Protein AF-A0AB72U8A2-F1 (afdb_monomer)

Solvent-accessible surface area (backbone atoms only — not comparable to full-atom values): 6562 Å² total; per-residue (Å²): 130,92,84,80,93,79,87,70,54,73,70,55,46,54,50,45,50,51,39,33,75,70,63,77,26,97,40,62,73,54,49,52,51,50,53,51,50,54,51,53,50,51,53,52,52,53,51,52,52,50,52,51,51,49,52,53,48,54,50,52,50,52,29,56,75,72,61,69,70,78,95,72,54,73,71,57,46,53,62,68,70,46,76,81,78,79,81,74,79,76,79,77,80,88,80,86,86,85,80,86,81,136

Nearest PDB structures (foldseek):
  5zkt-assembly1_A  TM=6.545E-01  e=5.698E+00  Oryza sativa Japonica Group
  7vp2-assembly1_B  TM=6.441E-01  e=5.309E+00  Arabidopsis thaliana

Structure (mmCIF, N/CA/C/O backbone):
data_AF-A0AB72U8A2-F1
#
_entry.id   AF-A0AB72U8A2-F1
#
loop_
_atom_site.group_PDB
_atom_site.id
_atom_site.type_symbol
_atom_site.label_atom_id
_atom_site.label_alt_id
_atom_site.label_comp_id
_atom_site.label_asym_id
_atom_site.label_entity_id
_atom_site.label_seq_id
_atom_site.pdbx_PDB_ins_code
_atom_site.Cartn_x
_atom_site.Cartn_y
_atom_site.Cartn_z
_atom_site.occupancy
_atom_site.B_iso_or_equiv
_atom_site.auth_seq_id
_atom_site.auth_comp_id
_atom_site.auth_asym_id
_atom_site.auth_atom_id
_atom_site.pdbx_PDB_model_num
ATOM 1 N N . MET A 1 1 ? 2.868 6.955 24.307 1.00 73.94 1 MET A N 1
ATOM 2 C CA . MET A 1 1 ? 2.662 7.111 22.848 1.00 73.94 1 MET A CA 1
ATOM 3 C C . MET A 1 1 ? 1.630 8.200 22.609 1.00 73.94 1 MET A C 1
ATOM 5 O O . MET A 1 1 ? 0.722 8.291 23.428 1.00 73.94 1 MET A O 1
ATOM 9 N N . PRO A 1 2 ? 1.758 9.017 21.549 1.00 89.12 2 PRO A N 1
ATOM 10 C CA . PRO A 1 2 ? 0.732 9.994 21.194 1.00 89.12 2 PRO A CA 1
ATOM 11 C C . PRO A 1 2 ? -0.587 9.291 20.856 1.00 89.12 2 PRO A C 1
ATOM 13 O O . PRO A 1 2 ? -0.583 8.201 20.280 1.00 89.12 2 PRO A O 1
ATOM 16 N N . THR A 1 3 ? -1.706 9.914 21.217 1.00 90.62 3 THR A N 1
ATOM 17 C CA . THR A 1 3 ? -3.056 9.418 20.934 1.00 90.62 3 THR A CA 1
ATOM 18 C C . THR A 1 3 ? -3.743 10.302 19.896 1.00 90.62 3 THR A C 1
ATOM 20 O O . THR A 1 3 ? -3.507 11.509 19.806 1.00 90.62 3 THR A O 1
ATOM 23 N N . ARG A 1 4 ? -4.576 9.677 19.066 1.00 89.25 4 ARG A N 1
ATOM 24 C CA . ARG A 1 4 ? -5.426 10.319 18.060 1.00 89.25 4 ARG A CA 1
ATOM 25 C C . ARG A 1 4 ? -6.797 9.660 18.157 1.00 89.25 4 ARG A C 1
ATOM 27 O O . ARG A 1 4 ? -6.864 8.433 18.184 1.00 89.25 4 ARG A O 1
ATOM 34 N N . ASN A 1 5 ? -7.854 10.462 18.204 1.00 92.12 5 ASN A N 1
ATOM 35 C CA . ASN A 1 5 ? -9.222 9.956 18.139 1.00 92.12 5 ASN A CA 1
ATOM 36 C C . ASN A 1 5 ? -9.612 9.806 16.669 1.00 92.12 5 ASN A C 1
ATOM 38 O O . ASN A 1 5 ? -9.361 10.710 15.871 1.00 92.12 5 ASN A O 1
ATOM 42 N N . VAL A 1 6 ? -10.202 8.668 16.325 1.00 91.00 6 VAL A N 1
ATOM 43 C CA . VAL A 1 6 ? -10.689 8.359 14.980 1.00 91.00 6 VAL A CA 1
ATOM 44 C C . VAL A 1 6 ? -12.085 7.772 15.102 1.00 91.00 6 VAL A C 1
ATOM 46 O O . VAL A 1 6 ? -12.351 7.017 16.035 1.00 91.00 6 VAL A O 1
ATOM 49 N N . ASN A 1 7 ? -12.959 8.123 14.166 1.00 95.88 7 ASN A N 1
ATOM 50 C CA . ASN A 1 7 ? -14.281 7.522 14.069 1.00 95.88 7 ASN A CA 1
ATOM 51 C C . ASN A 1 7 ? -14.200 6.401 13.037 1.00 95.88 7 ASN A C 1
ATOM 53 O O . ASN A 1 7 ? -13.760 6.639 11.911 1.00 95.88 7 ASN A O 1
ATOM 57 N N . LEU A 1 8 ? -14.590 5.198 13.443 1.00 96.25 8 LEU A N 1
ATOM 58 C CA . LEU A 1 8 ? -14.690 4.051 12.553 1.00 96.25 8 LEU A CA 1
ATOM 59 C C . LEU A 1 8 ? -16.096 3.989 11.959 1.00 96.25 8 LEU A C 1
ATOM 61 O O . LEU A 1 8 ? -17.058 4.443 12.579 1.00 96.25 8 LEU A O 1
ATOM 65 N N . THR A 1 9 ? -16.206 3.431 10.757 1.00 98.12 9 THR A N 1
ATOM 66 C CA . THR A 1 9 ? -17.504 2.970 10.254 1.00 98.12 9 THR A CA 1
ATOM 67 C C . THR A 1 9 ? -17.933 1.711 11.008 1.00 98.12 9 THR A C 1
ATOM 69 O O . THR A 1 9 ? -17.085 1.006 11.560 1.00 98.12 9 THR A O 1
ATOM 72 N N . ASP A 1 10 ? -19.225 1.385 10.975 1.00 98.38 10 ASP A N 1
ATOM 73 C CA . ASP A 1 10 ? -19.764 0.191 11.642 1.00 98.38 10 ASP A CA 1
ATOM 74 C C . ASP A 1 10 ? -19.023 -1.092 11.215 1.00 98.38 10 ASP A C 1
ATOM 76 O O . ASP A 1 10 ? -18.620 -1.898 12.052 1.00 98.38 10 ASP A O 1
ATOM 80 N N . ASP A 1 11 ? -18.736 -1.240 9.917 1.00 98.38 11 ASP A N 1
ATOM 81 C CA . ASP A 1 11 ? -17.990 -2.389 9.384 1.00 98.38 11 ASP A CA 1
ATOM 82 C C . ASP A 1 11 ? -16.542 -2.462 9.899 1.00 98.38 11 ASP A C 1
ATOM 84 O O . ASP A 1 11 ? -16.007 -3.548 10.145 1.00 98.38 11 ASP A O 1
ATOM 88 N N . GLN A 1 12 ? -15.882 -1.310 10.055 1.00 97.94 12 GLN A N 1
ATOM 89 C CA . GLN A 1 12 ? -14.509 -1.239 10.557 1.00 97.94 12 GLN A CA 1
ATOM 90 C C . GLN A 1 12 ? -14.450 -1.587 12.044 1.00 97.94 12 GLN A C 1
ATOM 92 O O . GLN A 1 12 ? -13.558 -2.331 12.456 1.00 97.94 12 GLN A O 1
ATOM 97 N N . ASP A 1 13 ? -15.398 -1.080 12.833 1.00 97.94 13 ASP A N 1
ATOM 98 C CA . ASP A 1 13 ? -15.503 -1.396 14.256 1.00 97.94 13 ASP A CA 1
ATOM 99 C C . ASP A 1 13 ? -15.780 -2.890 14.465 1.00 97.94 13 ASP A C 1
ATOM 101 O O . ASP A 1 13 ? -15.024 -3.564 15.167 1.00 97.94 13 ASP A O 1
ATOM 105 N N . ALA A 1 14 ? -16.753 -3.449 13.736 1.00 98.19 14 ALA A N 1
ATOM 106 C CA . ALA A 1 14 ? -17.069 -4.876 13.780 1.00 98.19 14 ALA A CA 1
ATOM 107 C C . ALA A 1 14 ? -15.863 -5.756 13.402 1.00 98.19 14 ALA A C 1
ATOM 109 O O . ALA A 1 14 ? -15.622 -6.807 14.010 1.00 98.19 14 ALA A O 1
ATOM 110 N N . PHE A 1 15 ? -15.066 -5.335 12.413 1.00 98.00 15 PHE A N 1
ATOM 111 C CA . PHE A 1 15 ? -13.830 -6.027 12.057 1.00 98.00 15 PHE A CA 1
ATOM 112 C C . PHE A 1 15 ? -12.797 -5.981 13.191 1.00 98.00 15 PHE A C 1
ATOM 114 O O . PHE A 1 15 ? -12.244 -7.024 13.556 1.00 98.00 15 PHE A O 1
ATOM 121 N N . VAL A 1 16 ? -12.538 -4.804 13.767 1.00 97.56 16 VAL A N 1
ATOM 122 C CA . VAL A 1 16 ? -11.584 -4.648 14.876 1.00 97.56 16 VAL A CA 1
ATOM 123 C C . VAL A 1 16 ? -12.033 -5.465 16.086 1.00 97.56 16 VAL A C 1
ATOM 125 O O . VAL A 1 16 ? -11.229 -6.211 16.654 1.00 97.56 16 VAL A O 1
ATOM 128 N N . GLU A 1 17 ? -13.316 -5.402 16.436 1.00 97.81 17 GLU A N 1
ATOM 129 C CA . GLU A 1 17 ? -13.897 -6.172 17.530 1.00 97.81 17 GLU A CA 1
ATOM 130 C C . GLU A 1 17 ? -13.713 -7.677 17.311 1.00 97.81 17 GLU A C 1
ATOM 132 O O . GLU A 1 17 ? -13.238 -8.382 18.207 1.00 97.81 17 GLU A O 1
ATOM 137 N N . LYS A 1 18 ? -14.013 -8.180 16.107 1.00 98.31 18 LYS A N 1
ATOM 138 C CA . LYS A 1 18 ? -13.813 -9.592 15.752 1.00 98.31 18 LYS A CA 1
ATOM 139 C C . LYS A 1 18 ? -12.364 -10.030 15.968 1.00 98.31 18 LYS A C 1
ATOM 141 O O . LYS A 1 18 ? -12.126 -11.120 16.487 1.00 98.31 18 LYS A O 1
ATOM 146 N N . MET A 1 19 ? -11.398 -9.202 15.577 1.00 98.25 19 MET A N 1
ATOM 147 C CA . MET A 1 19 ? -9.975 -9.531 15.691 1.00 98.25 19 MET A CA 1
ATOM 148 C C . MET A 1 19 ? -9.494 -9.537 17.146 1.00 98.25 19 MET A C 1
ATOM 150 O O . MET A 1 19 ? -8.699 -10.403 17.518 1.00 98.25 19 MET A O 1
ATOM 154 N N . VAL A 1 20 ? -10.014 -8.631 17.979 1.00 98.12 20 VAL A N 1
ATOM 155 C CA . VAL A 1 20 ? -9.735 -8.608 19.422 1.00 98.12 20 VAL A CA 1
ATOM 156 C C . VAL A 1 20 ? -10.386 -9.800 20.126 1.00 98.12 20 VAL A C 1
ATOM 158 O O . VAL A 1 20 ? -9.712 -10.513 20.866 1.00 98.12 20 VAL A O 1
ATOM 161 N N . ARG A 1 21 ? -11.663 -10.096 19.845 1.00 98.12 21 ARG A N 1
ATOM 162 C CA . ARG A 1 21 ? -12.372 -11.267 20.400 1.00 98.12 21 ARG A CA 1
ATOM 163 C C . ARG A 1 21 ? -11.706 -12.590 20.019 1.00 98.12 21 ARG A C 1
ATOM 165 O O . ARG A 1 21 ? -11.690 -13.518 20.819 1.00 98.12 21 ARG A O 1
ATOM 172 N N . ALA A 1 22 ? -11.136 -12.672 18.817 1.00 98.12 22 ALA A N 1
ATOM 173 C CA . ALA A 1 22 ? -10.358 -13.824 18.366 1.00 98.12 22 ALA A CA 1
ATOM 174 C C . ALA A 1 22 ? -8.953 -13.911 19.000 1.00 98.12 22 ALA A 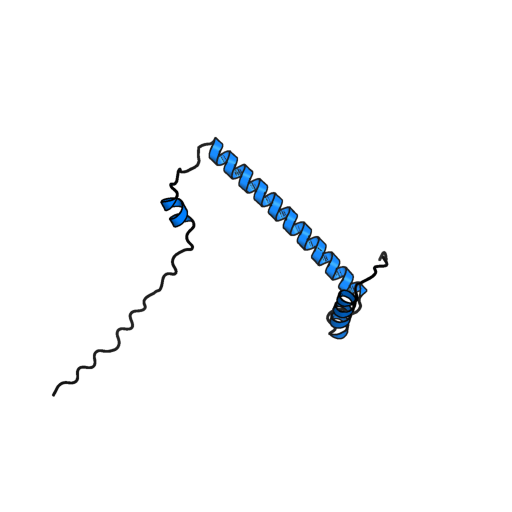C 1
ATOM 176 O O . ALA A 1 22 ? -8.209 -14.840 18.693 1.00 98.12 22 ALA A O 1
ATOM 177 N N . GLY A 1 23 ? -8.560 -12.942 19.834 1.00 97.94 23 GLY A N 1
ATOM 178 C CA . GLY A 1 23 ? -7.253 -12.892 20.488 1.00 97.94 23 GLY A CA 1
ATOM 179 C C . GLY A 1 23 ? -6.093 -12.517 19.565 1.00 97.94 23 GLY A C 1
ATOM 180 O O . GLY A 1 23 ? -4.943 -12.605 19.986 1.00 97.94 23 GLY A O 1
ATOM 181 N N . LYS A 1 24 ? -6.360 -12.089 18.319 1.00 98.06 24 LYS A N 1
ATOM 182 C CA . LYS A 1 24 ? -5.298 -11.665 17.388 1.00 98.06 24 LYS A CA 1
ATOM 183 C C . LYS A 1 24 ? -4.631 -10.363 17.823 1.00 98.06 24 LYS A C 1
ATOM 185 O O . LYS A 1 24 ? -3.458 -10.164 17.536 1.00 98.06 24 LYS A O 1
ATOM 190 N N . TYR A 1 25 ? -5.378 -9.505 18.514 1.00 98.31 25 TYR A N 1
ATOM 191 C CA . TYR A 1 25 ? -4.876 -8.283 19.134 1.00 98.31 25 TYR A CA 1
ATOM 192 C C . TYR A 1 25 ? -5.431 -8.171 20.551 1.00 98.31 25 TYR A C 1
ATOM 194 O O . TYR A 1 25 ? -6.566 -8.571 20.809 1.00 98.31 25 TYR A O 1
ATOM 202 N N . GLN A 1 26 ? -4.657 -7.590 21.465 1.00 97.75 26 GLN A N 1
ATOM 203 C CA . GLN A 1 26 ? -5.082 -7.387 22.853 1.00 97.75 26 GLN A CA 1
ATOM 204 C C . GLN A 1 26 ? -6.122 -6.268 22.984 1.00 97.75 26 GLN A C 1
ATOM 206 O O . GLN A 1 26 ? -6.926 -6.261 23.911 1.00 97.75 26 GLN A O 1
ATOM 211 N N . ASN A 1 27 ? -6.083 -5.280 22.086 1.00 96.62 27 ASN A N 1
ATOM 212 C CA . ASN A 1 27 ? -7.009 -4.151 22.067 1.00 96.62 27 ASN A CA 1
ATOM 213 C C . ASN A 1 27 ? -7.080 -3.498 20.681 1.00 96.62 27 ASN A C 1
ATOM 215 O O . ASN A 1 27 ? -6.212 -3.693 19.829 1.00 96.62 27 ASN A O 1
ATOM 219 N N . ALA A 1 28 ? -8.094 -2.650 20.491 1.00 95.25 28 ALA A N 1
ATOM 220 C CA . ALA A 1 28 ? -8.303 -1.908 19.251 1.00 95.25 28 ALA A CA 1
ATOM 221 C C . ALA A 1 28 ? -7.101 -1.029 18.876 1.00 95.25 28 ALA A C 1
ATOM 223 O O . ALA A 1 28 ? -6.722 -0.960 17.711 1.00 95.25 28 ALA A O 1
ATOM 224 N N . SER A 1 29 ? -6.442 -0.385 19.847 1.00 95.19 29 SER A N 1
ATOM 225 C CA . SER A 1 29 ? -5.294 0.478 19.550 1.00 95.19 29 SER A CA 1
ATOM 226 C C . SER A 1 29 ? -4.110 -0.293 18.960 1.00 95.19 29 SER A C 1
ATOM 228 O O . SER A 1 29 ? -3.335 0.274 18.193 1.00 95.19 29 SER A O 1
ATOM 230 N N . GLU A 1 30 ? -3.939 -1.564 19.316 1.00 95.94 30 GLU A N 1
ATOM 231 C CA . GLU A 1 30 ? -2.940 -2.439 18.708 1.00 95.94 30 GLU A CA 1
ATOM 232 C C . GLU A 1 30 ? -3.298 -2.783 17.262 1.00 95.94 30 GLU A C 1
ATOM 234 O O . GLU A 1 30 ? -2.466 -2.560 16.381 1.00 95.94 30 GLU A O 1
ATOM 239 N N . ALA A 1 31 ? -4.543 -3.203 17.016 1.00 96.12 31 ALA A N 1
ATOM 240 C CA . ALA A 1 31 ? -5.053 -3.474 15.673 1.00 96.12 31 ALA A CA 1
ATOM 241 C C . ALA A 1 31 ? -4.909 -2.248 14.754 1.00 96.12 31 ALA A C 1
ATOM 243 O O . ALA A 1 31 ? -4.424 -2.357 13.630 1.00 96.12 31 ALA A O 1
ATOM 244 N N . MET A 1 32 ? -5.240 -1.054 15.256 1.00 95.25 32 MET A N 1
ATOM 245 C CA . MET A 1 32 ? -5.113 0.193 14.497 1.00 95.25 32 MET A CA 1
ATOM 246 C C . MET A 1 32 ? -3.657 0.539 14.177 1.00 95.25 32 MET A C 1
ATOM 248 O O . MET A 1 32 ? -3.359 0.984 13.069 1.00 95.25 32 MET A O 1
ATOM 252 N N . ARG A 1 33 ? -2.722 0.323 15.113 1.00 95.50 33 ARG A N 1
ATOM 253 C CA . ARG A 1 33 ? -1.290 0.526 14.830 1.00 95.50 33 ARG A CA 1
ATOM 254 C C . ARG A 1 33 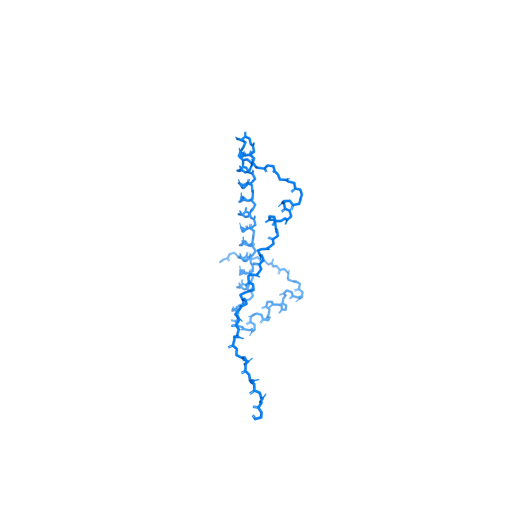? -0.793 -0.437 13.762 1.00 95.50 33 ARG A C 1
ATOM 256 O O . ARG A 1 33 ? -0.020 -0.025 12.904 1.00 95.50 33 ARG A O 1
ATOM 263 N N . ASP A 1 34 ? -1.223 -1.692 13.816 1.00 97.25 34 ASP A N 1
ATOM 264 C CA . ASP A 1 34 ? -0.859 -2.691 12.816 1.00 97.25 34 ASP A CA 1
ATOM 265 C C . ASP A 1 34 ? -1.429 -2.352 11.430 1.00 97.25 34 ASP A C 1
ATOM 267 O O . ASP A 1 34 ? -0.699 -2.350 10.441 1.00 97.25 34 ASP A O 1
ATOM 271 N N . ALA A 1 35 ? -2.688 -1.910 11.369 1.00 96.12 35 ALA A N 1
ATOM 272 C CA . ALA A 1 35 ? -3.308 -1.430 10.137 1.00 96.12 35 ALA A CA 1
ATOM 273 C C . ALA A 1 35 ? -2.539 -0.251 9.510 1.00 96.12 35 ALA A C 1
ATOM 275 O O . ALA A 1 35 ? -2.309 -0.237 8.298 1.00 96.12 35 ALA A O 1
ATOM 276 N N . VAL A 1 36 ? -2.090 0.714 10.325 1.00 96.56 36 VAL A N 1
ATOM 277 C CA . VAL A 1 36 ? -1.270 1.845 9.854 1.00 96.56 36 VAL A CA 1
ATOM 278 C C . VAL A 1 36 ? 0.092 1.373 9.342 1.00 96.56 36 VAL A C 1
ATOM 280 O O . VAL A 1 36 ? 0.527 1.844 8.293 1.00 96.56 36 VAL A O 1
ATOM 283 N N . ARG A 1 37 ? 0.749 0.417 10.014 1.00 97.50 37 ARG A N 1
ATOM 284 C CA . ARG A 1 37 ? 2.004 -0.171 9.509 1.00 97.50 37 ARG A CA 1
ATOM 285 C C . ARG A 1 37 ? 1.797 -0.868 8.169 1.00 97.50 37 ARG A C 1
ATOM 287 O O . ARG A 1 37 ? 2.595 -0.671 7.260 1.00 97.50 37 ARG A O 1
ATOM 294 N N . GLY A 1 38 ? 0.707 -1.620 8.020 1.00 98.12 38 GLY A N 1
ATOM 295 C CA . GLY A 1 38 ? 0.345 -2.248 6.750 1.00 98.12 38 GLY A CA 1
ATOM 296 C C . GLY A 1 38 ? 0.114 -1.227 5.632 1.00 98.12 38 GLY A C 1
ATOM 297 O O . GLY A 1 38 ? 0.550 -1.442 4.504 1.00 98.12 38 GLY A O 1
ATOM 298 N N . LEU A 1 39 ? -0.518 -0.088 5.935 1.00 98.12 39 LEU A N 1
ATOM 299 C CA . LEU A 1 39 ? -0.680 1.009 4.975 1.00 98.12 39 LEU A CA 1
ATOM 300 C C . LEU A 1 39 ? 0.667 1.621 4.567 1.00 98.12 39 LEU A C 1
ATOM 302 O O . LEU A 1 39 ? 0.919 1.783 3.377 1.00 98.12 39 LEU A O 1
ATOM 306 N N . GLN A 1 40 ? 1.534 1.914 5.539 1.00 98.31 40 GLN A N 1
ATOM 307 C CA . GLN A 1 40 ? 2.875 2.452 5.285 1.00 98.31 40 GLN A CA 1
ATOM 308 C C . GLN A 1 40 ? 3.719 1.502 4.431 1.00 98.31 40 GLN A C 1
ATOM 310 O O . GLN A 1 40 ? 4.398 1.947 3.509 1.00 98.31 40 GLN A O 1
ATOM 315 N N . GLN A 1 41 ? 3.651 0.200 4.714 1.00 98.50 41 GLN A N 1
ATOM 316 C CA . GLN A 1 41 ? 4.370 -0.815 3.954 1.00 98.50 41 GLN A CA 1
ATOM 317 C C . GLN A 1 41 ? 3.910 -0.853 2.492 1.00 98.50 41 GLN A C 1
ATOM 319 O O . GLN A 1 41 ? 4.756 -0.828 1.604 1.00 98.50 41 GLN A O 1
ATOM 324 N N . ARG A 1 42 ? 2.594 -0.829 2.232 1.00 98.44 42 ARG A N 1
ATOM 325 C CA . ARG A 1 42 ? 2.066 -0.778 0.856 1.00 98.44 42 ARG A CA 1
ATOM 326 C C . ARG A 1 42 ? 2.560 0.450 0.097 1.00 98.44 42 ARG A C 1
ATOM 328 O O . ARG A 1 42 ? 3.026 0.317 -1.024 1.00 98.44 42 ARG A O 1
ATOM 335 N N . TRP A 1 43 ? 2.524 1.628 0.720 1.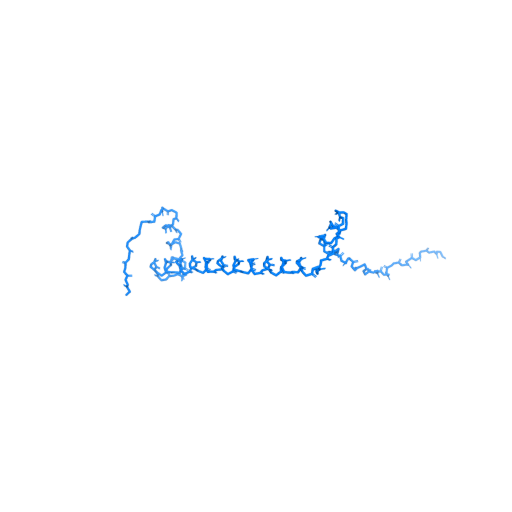00 98.44 43 TRP A N 1
ATOM 336 C CA . TRP A 1 43 ? 3.020 2.850 0.078 1.00 98.44 43 TRP A CA 1
ATOM 337 C C . TRP A 1 43 ? 4.511 2.781 -0.245 1.00 98.44 43 TRP A C 1
ATOM 339 O O . TRP A 1 43 ? 4.916 3.176 -1.333 1.00 98.44 43 TRP A O 1
ATOM 349 N N . LYS A 1 44 ? 5.319 2.226 0.664 1.00 98.31 44 LYS A N 1
ATOM 350 C CA . LYS A 1 44 ? 6.748 2.015 0.419 1.00 98.31 44 LYS A CA 1
ATOM 351 C C . LYS A 1 44 ? 6.995 1.030 -0.726 1.00 98.31 44 LYS A C 1
ATOM 353 O O . LYS A 1 44 ? 7.892 1.239 -1.535 1.00 98.31 44 LYS A O 1
ATOM 358 N N . GLU A 1 45 ? 6.222 -0.049 -0.798 1.00 98.50 45 GLU A N 1
ATOM 359 C CA . GLU A 1 45 ? 6.311 -1.012 -1.900 1.00 98.50 45 GLU A CA 1
ATOM 360 C C . GLU A 1 45 ? 5.935 -0.385 -3.242 1.00 98.50 45 GLU A C 1
ATOM 362 O O . GLU A 1 45 ? 6.609 -0.638 -4.239 1.00 98.50 45 GLU A O 1
ATOM 367 N N . ASP A 1 46 ? 4.891 0.440 -3.275 1.00 98.31 46 ASP A N 1
ATOM 368 C CA . ASP A 1 46 ? 4.457 1.121 -4.494 1.00 98.31 46 ASP A CA 1
ATOM 369 C C . ASP A 1 46 ? 5.495 2.149 -4.971 1.00 98.31 46 ASP A C 1
ATOM 371 O O . ASP A 1 46 ? 5.778 2.227 -6.168 1.00 98.31 46 ASP A O 1
ATOM 375 N N . GLU A 1 47 ? 6.129 2.875 -4.046 1.00 98.25 47 GLU A N 1
ATOM 376 C CA . GLU A 1 47 ? 7.240 3.783 -4.352 1.00 98.25 47 GLU A CA 1
ATOM 377 C C . GLU A 1 47 ? 8.435 3.034 -4.962 1.00 98.25 47 GLU A C 1
ATOM 379 O O . GLU A 1 47 ? 8.938 3.429 -6.014 1.00 98.25 47 GLU A O 1
ATOM 384 N N . LEU A 1 48 ? 8.830 1.904 -4.366 1.00 98.31 48 LEU A N 1
ATOM 385 C CA . LEU A 1 48 ? 9.926 1.072 -4.874 1.00 98.31 48 LEU A CA 1
ATOM 386 C C . LEU A 1 48 ? 9.617 0.470 -6.250 1.00 98.31 48 LEU A C 1
ATOM 388 O O . LEU A 1 48 ? 10.492 0.421 -7.113 1.00 98.31 48 LEU A O 1
ATOM 392 N N . LYS A 1 49 ? 8.377 0.021 -6.483 1.00 98.25 49 LYS A N 1
ATOM 393 C CA . LYS A 1 49 ? 7.946 -0.468 -7.803 1.00 98.25 49 LYS A CA 1
ATOM 394 C C . LYS A 1 49 ? 8.048 0.629 -8.857 1.00 98.25 49 LYS A C 1
ATOM 396 O O . LYS A 1 49 ? 8.500 0.360 -9.967 1.00 98.25 49 LYS A O 1
ATOM 401 N N . LEU A 1 50 ? 7.642 1.852 -8.516 1.00 98.50 50 LEU A N 1
ATOM 402 C CA . LEU A 1 50 ? 7.719 2.989 -9.429 1.00 98.50 50 LEU A CA 1
ATOM 403 C C . LEU A 1 50 ? 9.171 3.381 -9.727 1.00 98.50 50 LEU A C 1
ATOM 405 O O . LEU A 1 50 ? 9.495 3.674 -10.876 1.00 98.50 50 LEU A O 1
ATOM 409 N N . GLU A 1 51 ? 10.041 3.374 -8.719 1.00 98.44 51 GLU A N 1
ATOM 410 C CA . GLU A 1 51 ? 11.477 3.607 -8.895 1.00 98.44 51 GLU A CA 1
ATOM 411 C C . GLU A 1 51 ? 12.101 2.556 -9.820 1.00 98.44 51 GLU A C 1
ATOM 413 O O . GLU A 1 51 ? 12.788 2.908 -10.780 1.00 98.44 51 GLU A O 1
ATOM 418 N N . LEU A 1 52 ? 11.807 1.274 -9.582 1.00 98.38 52 LEU A N 1
ATOM 419 C CA . LEU A 1 52 ? 12.295 0.183 -10.419 1.00 98.38 52 LEU A CA 1
ATOM 420 C C . LEU A 1 52 ? 11.807 0.323 -11.864 1.00 98.38 52 LEU A C 1
ATOM 422 O O . LEU A 1 52 ? 12.606 0.189 -12.785 1.00 98.38 52 LEU A O 1
ATOM 426 N N . LEU A 1 53 ? 10.524 0.638 -12.060 1.00 98.44 53 LEU A N 1
ATOM 427 C CA . LEU A 1 53 ? 9.954 0.835 -13.390 1.00 98.44 53 LEU A CA 1
ATOM 428 C C . LEU A 1 53 ? 10.636 1.987 -14.133 1.00 98.44 53 LEU A C 1
ATOM 430 O O . LEU A 1 53 ? 10.989 1.829 -15.298 1.00 98.44 53 LEU A O 1
ATOM 434 N N . ARG A 1 54 ? 10.854 3.125 -13.462 1.00 98.31 54 ARG A N 1
ATOM 435 C CA . ARG A 1 54 ? 11.579 4.265 -14.044 1.00 98.31 54 ARG A CA 1
ATOM 436 C C . ARG A 1 54 ? 12.984 3.861 -14.467 1.00 98.31 54 ARG A C 1
ATOM 438 O O . ARG A 1 54 ? 13.351 4.088 -15.609 1.00 98.31 54 ARG A O 1
ATOM 445 N N . LYS A 1 55 ? 13.715 3.170 -13.590 1.00 98.31 55 LYS A N 1
ATOM 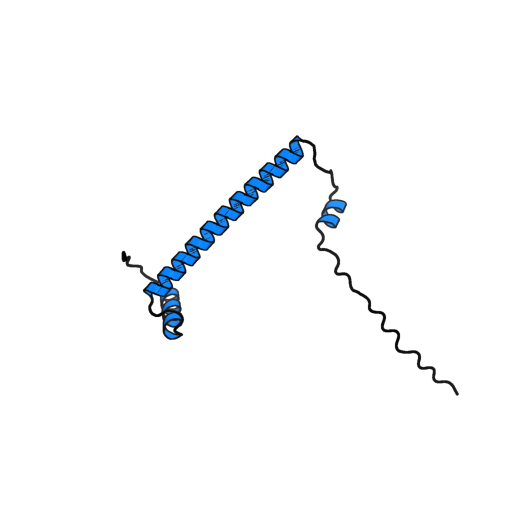446 C CA . LYS A 1 55 ? 15.057 2.677 -13.903 1.00 98.31 55 LYS A CA 1
ATOM 447 C C . LYS A 1 55 ? 15.060 1.724 -15.102 1.00 98.31 55 LYS A C 1
ATOM 449 O O . LYS A 1 55 ? 15.930 1.838 -15.953 1.00 98.31 55 LYS A O 1
ATOM 454 N N . SER A 1 56 ? 14.100 0.801 -15.181 1.00 97.88 56 SER A N 1
ATOM 455 C CA . SER A 1 56 ? 13.970 -0.110 -16.323 1.00 97.88 56 SER A CA 1
ATOM 456 C C . SER A 1 56 ? 13.676 0.628 -17.630 1.00 97.88 56 SER A C 1
ATOM 458 O O . SER A 1 56 ? 14.227 0.256 -18.660 1.00 97.88 56 SER A O 1
ATOM 460 N N . ILE A 1 57 ? 12.849 1.679 -17.591 1.00 98.06 57 ILE A N 1
ATOM 461 C CA . ILE A 1 57 ? 12.586 2.537 -18.754 1.00 98.06 57 ILE A CA 1
ATOM 462 C C . ILE A 1 57 ? 13.855 3.287 -19.162 1.00 98.06 57 ILE A C 1
ATOM 464 O O . ILE A 1 57 ? 14.202 3.264 -20.336 1.00 98.06 57 ILE A O 1
ATOM 468 N N . ASP A 1 58 ? 14.565 3.901 -18.214 1.00 98.25 58 ASP A N 1
ATOM 469 C CA . ASP A 1 58 ? 15.801 4.639 -18.496 1.00 98.25 58 ASP A CA 1
ATOM 470 C C . ASP A 1 58 ? 16.869 3.726 -19.117 1.00 98.25 58 ASP A C 1
ATOM 472 O O . ASP A 1 58 ? 17.535 4.114 -20.075 1.00 98.25 58 ASP A O 1
ATOM 476 N N . THR A 1 59 ? 17.003 2.492 -18.614 1.00 97.94 59 THR A N 1
ATOM 477 C CA . THR A 1 59 ? 17.867 1.471 -19.225 1.00 97.94 59 THR A CA 1
ATOM 478 C C . THR A 1 59 ? 17.417 1.139 -20.646 1.00 97.94 59 THR A C 1
ATOM 480 O O . THR A 1 59 ? 18.233 1.213 -21.553 1.00 97.94 59 THR A O 1
ATOM 483 N N . GLY A 1 60 ? 16.127 0.866 -20.867 1.00 96.75 60 GLY A N 1
ATOM 484 C CA . GLY A 1 60 ? 15.619 0.570 -22.209 1.00 96.75 60 GLY A CA 1
ATOM 485 C C . GLY A 1 60 ? 15.800 1.727 -23.199 1.00 96.75 60 GLY A C 1
ATOM 486 O O . GLY A 1 60 ? 16.105 1.495 -24.362 1.00 96.75 60 GLY A O 1
ATOM 487 N N . ILE A 1 61 ? 15.662 2.980 -22.752 1.00 97.94 61 ILE A N 1
ATOM 488 C CA . ILE A 1 61 ? 15.938 4.160 -23.585 1.00 97.94 61 ILE A CA 1
ATOM 489 C C . ILE A 1 61 ? 17.423 4.218 -23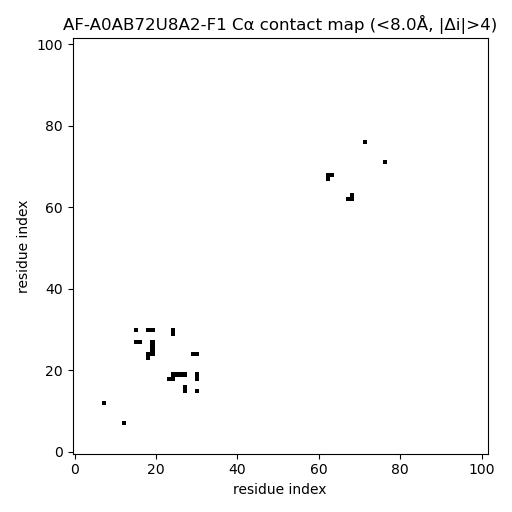.955 1.00 97.94 61 ILE A C 1
ATOM 491 O O . ILE A 1 61 ? 17.740 4.437 -25.121 1.00 97.94 61 ILE A O 1
ATOM 495 N N . ALA A 1 62 ? 18.325 3.992 -22.998 1.00 98.06 62 ALA A N 1
ATOM 496 C CA . ALA A 1 62 ? 19.760 3.964 -23.271 1.00 98.06 62 ALA A CA 1
ATOM 497 C C . ALA A 1 62 ? 20.138 2.844 -24.258 1.00 98.06 62 ALA A C 1
ATOM 499 O O . ALA A 1 62 ? 20.939 3.078 -25.160 1.00 98.06 62 ALA A O 1
ATOM 500 N N . ASP A 1 63 ? 19.533 1.660 -24.130 1.00 97.88 63 ASP A N 1
ATOM 501 C CA . ASP A 1 63 ? 19.737 0.546 -25.063 1.00 97.88 63 ASP A CA 1
ATOM 502 C C . ASP A 1 63 ? 19.272 0.933 -26.483 1.00 97.88 63 ASP A C 1
ATOM 504 O O . ASP A 1 63 ? 20.005 0.740 -27.454 1.00 97.88 63 ASP A O 1
ATOM 508 N N . LEU A 1 64 ? 18.110 1.591 -26.615 1.00 96.31 64 LEU A N 1
ATOM 509 C CA . LEU A 1 64 ? 17.628 2.116 -27.901 1.00 96.31 64 LEU A CA 1
ATOM 510 C C . LEU A 1 64 ? 18.583 3.154 -28.511 1.00 96.31 64 LEU A C 1
ATOM 512 O O . LEU A 1 64 ? 18.856 3.103 -29.711 1.00 96.31 64 LEU A O 1
ATOM 516 N N . GLU A 1 65 ? 19.099 4.087 -27.706 1.00 97.12 65 GLU A N 1
ATOM 517 C CA . GLU A 1 65 ? 20.053 5.114 -28.153 1.00 97.12 65 GLU A CA 1
ATOM 518 C C . GLU A 1 65 ? 21.397 4.516 -28.596 1.00 97.12 65 GLU A C 1
ATOM 520 O O . GLU A 1 65 ? 22.017 5.025 -29.533 1.00 97.12 65 GLU A O 1
ATOM 525 N N . ASN A 1 66 ? 21.828 3.420 -27.965 1.00 97.50 66 ASN A N 1
ATOM 526 C CA . ASN A 1 66 ? 23.050 2.694 -28.320 1.00 97.50 66 ASN A CA 1
ATOM 527 C C . ASN A 1 66 ? 22.870 1.749 -29.520 1.00 97.50 66 ASN A C 1
ATOM 529 O O . ASN A 1 66 ? 23.863 1.262 -30.065 1.00 97.50 66 ASN A O 1
ATOM 533 N N . GLY A 1 67 ? 21.631 1.518 -29.964 1.00 96.94 67 GLY A N 1
ATOM 534 C CA . GLY A 1 67 ? 21.318 0.551 -31.016 1.00 96.94 67 GLY A CA 1
ATOM 535 C C . GLY A 1 67 ? 21.263 -0.900 -30.528 1.00 96.94 67 GLY A C 1
ATOM 536 O O . GLY A 1 67 ? 21.269 -1.811 -31.353 1.00 96.94 67 GLY A O 1
ATOM 537 N N . ASP A 1 68 ? 21.190 -1.119 -29.215 1.00 96.69 68 ASP A N 1
ATOM 538 C CA . ASP A 1 68 ? 21.096 -2.432 -28.573 1.00 96.69 68 ASP A CA 1
ATOM 539 C C . ASP A 1 68 ? 19.632 -2.915 -28.539 1.00 96.69 68 ASP A C 1
ATOM 541 O O . ASP A 1 68 ? 19.048 -3.171 -27.485 1.00 96.69 68 ASP A O 1
ATOM 545 N N . TYR A 1 69 ? 19.011 -3.020 -29.715 1.00 94.44 69 TYR A N 1
ATOM 546 C CA . TYR A 1 69 ? 17.649 -3.528 -29.891 1.00 94.44 69 TYR A CA 1
ATOM 547 C C . TYR A 1 69 ? 17.536 -4.417 -31.134 1.00 94.44 69 TYR A C 1
ATOM 549 O O . TYR A 1 69 ? 18.384 -4.386 -32.024 1.00 94.44 69 TYR A O 1
ATOM 557 N N . GLU A 1 70 ? 16.470 -5.214 -31.197 1.00 92.75 70 GLU A N 1
ATOM 558 C CA . GLU A 1 70 ? 16.134 -6.050 -32.350 1.00 92.75 70 GLU A CA 1
ATOM 559 C C . GLU A 1 70 ? 14.730 -5.688 -32.847 1.00 92.75 70 GLU A C 1
ATOM 561 O O . GLU A 1 70 ? 13.789 -5.593 -32.058 1.00 92.75 70 GLU A O 1
ATOM 566 N N . ASP A 1 71 ? 14.592 -5.473 -34.156 1.00 93.12 71 ASP A N 1
ATOM 567 C CA . ASP A 1 71 ? 13.290 -5.272 -34.790 1.00 93.12 71 ASP A CA 1
ATOM 568 C C . ASP A 1 71 ? 12.544 -6.609 -34.882 1.00 93.12 71 ASP A C 1
ATOM 570 O O . ASP A 1 71 ? 13.065 -7.595 -35.405 1.00 93.12 71 ASP A O 1
ATOM 574 N N . MET A 1 72 ? 11.295 -6.637 -34.420 1.00 92.69 72 MET A N 1
ATOM 575 C CA . MET A 1 72 ? 10.432 -7.817 -34.478 1.00 92.69 72 MET A CA 1
ATOM 576 C C . MET A 1 72 ? 9.105 -7.459 -35.143 1.00 92.69 72 MET A C 1
ATOM 578 O O . MET A 1 72 ? 8.540 -6.399 -34.876 1.00 92.69 72 MET A O 1
ATOM 582 N N . ASP A 1 73 ? 8.596 -8.346 -35.999 1.00 94.69 73 ASP A N 1
ATOM 583 C CA . ASP A 1 73 ? 7.229 -8.230 -36.507 1.00 94.69 73 ASP A CA 1
ATOM 584 C C . ASP A 1 73 ? 6.203 -8.731 -35.474 1.00 94.69 73 ASP A C 1
ATOM 586 O O . ASP A 1 73 ? 6.542 -9.423 -34.510 1.00 94.69 73 ASP A O 1
ATOM 590 N N . ASP A 1 74 ? 4.930 -8.381 -35.675 1.00 91.19 74 ASP A N 1
ATOM 591 C CA . ASP A 1 74 ? 3.848 -8.727 -34.743 1.00 91.19 74 ASP A CA 1
ATOM 592 C C . ASP A 1 74 ? 3.755 -10.243 -34.495 1.00 91.19 74 ASP A C 1
ATOM 594 O O . ASP A 1 74 ? 3.517 -10.678 -33.368 1.00 91.19 74 ASP A O 1
ATOM 598 N N . ALA A 1 75 ? 3.989 -11.057 -35.532 1.00 90.06 75 ALA A N 1
ATOM 599 C CA . ALA A 1 75 ? 3.940 -12.515 -35.436 1.00 90.06 75 ALA A CA 1
ATOM 600 C C . ALA A 1 75 ? 5.076 -13.074 -34.562 1.00 90.06 75 ALA A C 1
ATOM 602 O O . ALA A 1 75 ? 4.854 -13.969 -33.742 1.00 90.06 75 ALA A O 1
ATOM 603 N N . SER A 1 76 ? 6.287 -12.533 -34.707 1.00 90.81 76 SER A N 1
ATOM 604 C CA . SER A 1 76 ? 7.449 -12.906 -33.897 1.00 90.81 76 SER A CA 1
ATOM 605 C C . SER A 1 76 ? 7.294 -12.434 -32.452 1.00 90.81 76 SER A C 1
ATOM 607 O O . SER A 1 76 ? 7.642 -13.169 -31.525 1.00 90.81 76 SER A O 1
ATOM 609 N N . LEU A 1 77 ? 6.731 -11.239 -32.245 1.00 89.62 77 LEU A N 1
ATOM 610 C CA . LEU A 1 77 ? 6.464 -10.691 -30.916 1.00 89.62 77 LEU A CA 1
ATOM 611 C C . LEU A 1 77 ? 5.422 -11.519 -30.152 1.00 89.62 77 LEU A C 1
ATOM 613 O O . LEU A 1 77 ? 5.628 -11.829 -28.977 1.00 89.62 77 LEU A O 1
ATOM 617 N N . GLU A 1 78 ? 4.322 -11.909 -30.802 1.00 88.75 78 GLU A N 1
ATOM 618 C CA . GLU A 1 78 ? 3.290 -12.753 -30.187 1.00 88.75 78 GLU A CA 1
ATOM 619 C C . GLU A 1 78 ? 3.858 -14.122 -29.780 1.00 88.75 78 GLU A C 1
ATOM 621 O O . GLU A 1 78 ? 3.582 -14.605 -28.680 1.00 88.75 78 GLU A O 1
ATOM 626 N N . GLY A 1 79 ?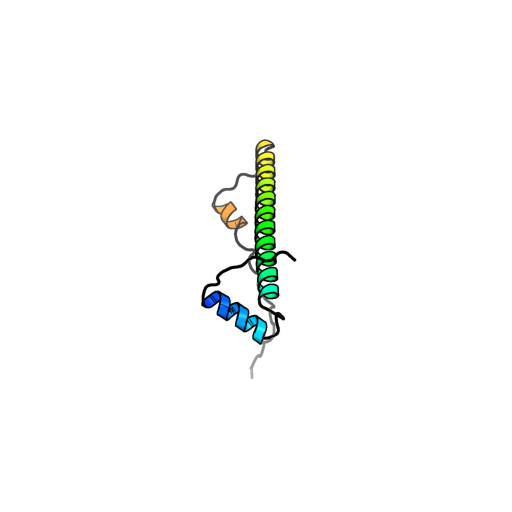 4.729 -14.705 -30.611 1.00 90.50 79 GLY A N 1
ATOM 627 C CA . GLY A 1 79 ? 5.454 -15.934 -30.284 1.00 90.50 79 GLY A CA 1
ATOM 628 C C . GLY A 1 79 ? 6.419 -15.786 -29.101 1.00 90.50 79 GLY A C 1
ATOM 629 O O . GLY A 1 79 ? 6.540 -16.709 -28.298 1.00 90.50 79 GLY A O 1
ATOM 630 N N . TRP A 1 80 ? 7.074 -14.631 -28.956 1.00 87.38 80 TRP A N 1
ATOM 631 C CA . TRP A 1 80 ? 7.989 -14.351 -27.842 1.00 87.38 80 TRP A CA 1
ATOM 632 C C . TRP A 1 80 ? 7.259 -14.088 -26.516 1.00 87.38 80 TRP A C 1
ATOM 634 O O . TRP A 1 80 ? 7.713 -14.529 -25.460 1.00 87.38 80 TRP A O 1
ATOM 644 N N . LEU A 1 81 ? 6.114 -13.398 -26.564 1.00 88.81 81 LEU A N 1
ATOM 645 C CA . LEU A 1 81 ? 5.267 -13.123 -25.396 1.00 88.81 81 LEU A CA 1
ATOM 646 C C . LEU A 1 81 ? 4.432 -14.330 -24.957 1.00 88.81 81 LEU A C 1
ATOM 648 O O . LEU A 1 81 ? 3.890 -14.327 -23.844 1.00 88.81 81 LEU A O 1
ATOM 652 N N . ALA A 1 82 ? 4.287 -15.338 -25.818 1.00 87.56 82 ALA A N 1
ATOM 653 C CA . ALA A 1 82 ? 3.525 -16.527 -25.497 1.00 87.56 82 ALA A CA 1
ATOM 654 C C . ALA A 1 82 ? 4.105 -17.199 -24.237 1.00 87.56 82 ALA A C 1
ATOM 656 O O . ALA A 1 82 ? 5.319 -17.390 -24.123 1.00 87.56 82 ALA A O 1
ATOM 657 N N . PRO A 1 83 ? 3.258 -17.577 -23.261 1.00 80.31 83 PRO A N 1
ATOM 658 C CA . PRO A 1 83 ? 3.726 -18.321 -22.103 1.00 80.31 83 PRO A CA 1
ATOM 659 C C . PRO A 1 83 ? 4.415 -19.608 -22.578 1.00 80.31 83 PRO A C 1
ATOM 661 O O . PRO A 1 83 ? 3.941 -20.218 -23.540 1.00 80.31 83 PRO A O 1
ATOM 664 N N . PRO A 1 84 ? 5.500 -20.052 -21.917 1.00 77.69 84 PRO A N 1
ATOM 665 C CA . PRO A 1 84 ? 6.242 -21.221 -22.367 1.00 77.69 84 PRO A CA 1
ATOM 666 C C . PRO A 1 84 ? 5.292 -22.415 -22.491 1.00 77.69 84 PRO A C 1
ATOM 668 O O . PRO A 1 84 ? 4.542 -22.713 -21.552 1.00 77.69 84 PRO A O 1
ATOM 671 N N . GLU A 1 85 ? 5.300 -23.077 -23.655 1.00 67.31 85 GLU A N 1
ATOM 672 C CA . GLU A 1 85 ? 4.505 -24.283 -23.868 1.00 67.31 85 GLU A CA 1
ATOM 673 C C . GLU A 1 85 ? 4.796 -25.262 -22.730 1.00 67.31 85 GLU A C 1
ATOM 675 O O . GLU A 1 85 ? 5.948 -25.602 -22.446 1.00 67.31 85 GLU A O 1
ATOM 680 N N . LYS A 1 86 ? 3.743 -25.708 -22.038 1.00 58.94 86 LYS A N 1
ATOM 681 C CA . LYS A 1 86 ? 3.887 -26.760 -21.035 1.00 58.94 86 LYS A CA 1
ATOM 682 C C . LYS A 1 86 ? 4.417 -27.987 -21.762 1.00 58.94 86 LYS A C 1
ATOM 684 O O . LYS A 1 86 ? 3.685 -28.600 -22.538 1.00 58.94 86 LYS A O 1
ATOM 689 N N . THR A 1 87 ? 5.664 -28.355 -21.492 1.00 48.09 87 THR A N 1
ATOM 690 C CA . THR A 1 87 ? 6.230 -29.631 -21.910 1.00 48.09 87 THR A CA 1
ATOM 691 C C . THR A 1 87 ? 5.384 -30.734 -21.280 1.00 48.09 87 THR A C 1
ATOM 693 O O . THR A 1 87 ? 5.530 -31.098 -20.115 1.00 48.09 87 THR A O 1
ATOM 696 N N . THR A 1 88 ? 4.406 -31.232 -22.036 1.00 54.59 88 THR A N 1
ATOM 697 C CA . THR A 1 88 ? 3.716 -32.468 -21.684 1.00 54.59 88 THR A CA 1
ATOM 698 C C . THR A 1 88 ? 4.708 -33.583 -21.953 1.00 54.59 88 THR A C 1
ATOM 700 O O . THR A 1 88 ? 4.863 -34.045 -23.081 1.00 54.59 88 THR A O 1
ATOM 703 N N . ASP A 1 89 ? 5.444 -33.961 -20.910 1.00 50.09 89 ASP A N 1
ATOM 704 C CA . ASP A 1 89 ? 6.253 -35.167 -20.919 1.00 50.09 89 ASP A CA 1
ATOM 705 C C . ASP A 1 89 ? 5.303 -36.349 -21.149 1.00 50.09 89 ASP A C 1
ATOM 707 O O . ASP A 1 89 ? 4.571 -36.789 -20.258 1.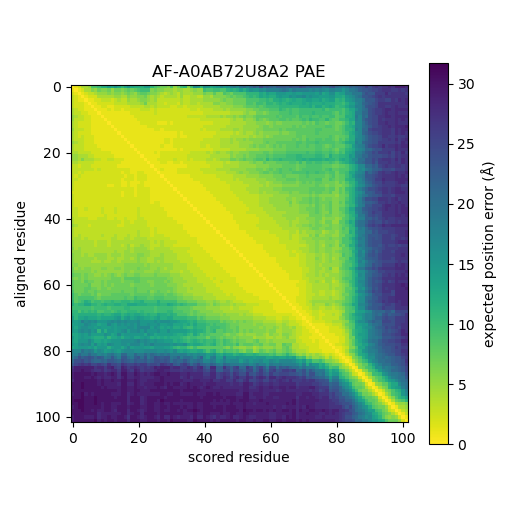00 50.09 89 ASP A O 1
ATOM 711 N N . LYS A 1 90 ? 5.208 -36.797 -22.405 1.00 54.22 90 LYS A N 1
ATOM 712 C CA . LYS A 1 90 ? 4.502 -38.025 -22.751 1.00 54.22 90 LYS A CA 1
ATOM 713 C C . LYS A 1 90 ? 5.378 -39.181 -22.287 1.00 54.22 90 LYS A C 1
ATOM 715 O O . LYS A 1 90 ? 6.079 -39.792 -23.094 1.00 54.22 90 LYS A O 1
ATOM 720 N N . THR A 1 91 ? 5.282 -39.520 -21.003 1.00 45.34 91 THR A N 1
ATOM 721 C CA . THR A 1 91 ? 5.675 -40.837 -20.503 1.00 45.34 91 THR A CA 1
ATOM 722 C C . THR A 1 91 ? 4.873 -41.868 -21.287 1.00 45.34 91 THR A C 1
ATOM 724 O O . THR A 1 91 ? 3.677 -42.066 -21.080 1.00 45.34 91 THR A O 1
ATOM 727 N N . THR A 1 92 ? 5.528 -42.480 -22.266 1.00 50.31 92 THR A N 1
ATOM 728 C CA . THR A 1 92 ? 4.994 -43.600 -23.028 1.00 50.31 92 THR A CA 1
ATOM 729 C C . THR A 1 92 ? 4.979 -44.814 -22.108 1.00 50.31 92 THR A C 1
ATOM 731 O O . THR A 1 92 ? 5.976 -45.516 -21.964 1.00 50.31 92 THR A O 1
ATOM 734 N N . ASP A 1 93 ? 3.837 -45.064 -21.468 1.00 45.81 93 ASP A N 1
ATOM 735 C CA . ASP A 1 93 ? 3.569 -46.343 -20.819 1.00 45.81 93 ASP A CA 1
ATOM 736 C C . ASP A 1 93 ? 3.404 -47.419 -21.905 1.00 45.81 93 ASP A C 1
ATOM 738 O O . ASP A 1 93 ? 2.346 -47.592 -22.514 1.00 45.81 93 ASP A O 1
ATOM 742 N N . LYS A 1 94 ? 4.502 -48.118 -22.207 1.00 53.69 94 LYS A N 1
ATOM 743 C CA . LYS A 1 94 ? 4.476 -49.357 -22.985 1.00 53.69 94 LYS A CA 1
ATOM 744 C C . LYS A 1 94 ? 4.049 -50.516 -22.085 1.00 53.69 94 LYS A C 1
ATOM 746 O O . LYS A 1 94 ? 4.869 -51.376 -21.779 1.00 53.69 94 LYS A O 1
ATOM 751 N N . THR A 1 95 ? 2.769 -50.610 -21.736 1.00 50.09 95 THR A N 1
ATOM 752 C CA . THR A 1 95 ? 2.205 -51.861 -21.207 1.00 50.09 95 THR A CA 1
ATOM 753 C C . THR A 1 95 ? 0.778 -52.122 -21.690 1.00 50.09 95 THR A C 1
ATOM 755 O O . THR A 1 95 ? -0.182 -52.040 -20.938 1.00 50.09 95 THR A O 1
ATOM 758 N N . ASN A 1 96 ? 0.620 -52.551 -22.948 1.00 48.19 96 ASN A N 1
ATOM 759 C CA . ASN A 1 96 ? -0.311 -53.654 -23.223 1.00 48.19 96 ASN A CA 1
ATOM 760 C C . ASN A 1 96 ? -0.083 -54.280 -24.605 1.00 48.19 96 ASN A C 1
ATOM 762 O O . ASN A 1 96 ? -0.450 -53.717 -25.632 1.00 48.19 96 ASN A O 1
ATOM 766 N N . GLY A 1 97 ? 0.496 -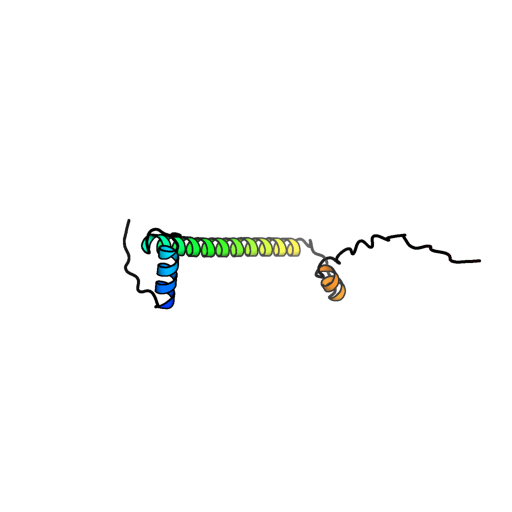55.477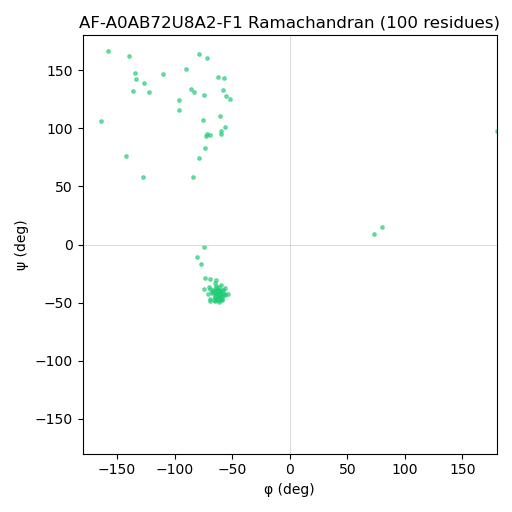 -24.616 1.00 39.03 97 GLY A N 1
ATOM 767 C CA . GLY A 1 97 ? 0.606 -56.346 -25.786 1.00 39.03 97 GLY A CA 1
ATOM 768 C C . GLY A 1 97 ? 0.065 -57.732 -25.453 1.00 39.03 97 GLY A C 1
ATOM 769 O O . GLY A 1 97 ? 0.797 -58.711 -25.512 1.00 39.03 97 GLY A O 1
ATOM 770 N N . LYS A 1 98 ? -1.200 -57.808 -25.027 1.00 41.41 98 LYS A N 1
ATOM 771 C CA . LYS A 1 98 ? -1.940 -59.065 -24.869 1.00 41.41 98 LYS A CA 1
ATOM 772 C C . LYS A 1 98 ? -2.338 -59.577 -26.257 1.00 41.41 98 LYS A C 1
ATOM 774 O O . LYS A 1 98 ? -3.253 -59.025 -26.863 1.00 41.41 98 LYS A O 1
ATOM 779 N N . THR A 1 99 ? -1.697 -60.636 -26.746 1.00 39.03 99 THR A N 1
ATOM 780 C CA . THR A 1 99 ? -2.214 -61.435 -27.866 1.00 39.03 99 THR A CA 1
ATOM 781 C C . THR A 1 99 ? -2.954 -62.654 -27.324 1.00 39.03 99 THR A C 1
ATOM 783 O O . THR A 1 99 ? -2.404 -63.516 -26.646 1.00 39.03 99 THR A O 1
ATOM 786 N N . VAL A 1 100 ? -4.253 -62.677 -27.603 1.00 42.66 100 VAL A N 1
ATOM 787 C CA . VAL A 1 100 ? -5.110 -63.862 -27.562 1.00 42.66 100 VAL A CA 1
ATOM 788 C C . VAL A 1 100 ? -4.926 -64.568 -28.904 1.00 42.66 100 VAL A C 1
ATOM 790 O O . VAL A 1 100 ? -5.020 -63.909 -29.938 1.00 42.66 100 VAL A O 1
ATOM 793 N N . GLY A 1 101 ? -4.676 -65.876 -28.914 1.00 40.12 101 GLY A N 1
ATOM 794 C CA . GLY A 1 101 ? -4.607 -66.634 -30.163 1.00 40.12 101 GLY A CA 1
ATOM 795 C C . GLY A 1 101 ? -4.301 -68.112 -29.956 1.00 40.12 101 GLY A C 1
ATOM 796 O O . GLY A 1 101 ? -3.139 -68.441 -29.771 1.00 40.12 101 GLY A O 1
ATOM 797 N N . ALA A 1 102 ? -5.387 -68.897 -29.967 1.00 39.19 102 ALA A N 1
ATOM 798 C CA . ALA A 1 102 ? -5.571 -70.332 -30.248 1.00 39.19 102 ALA A CA 1
ATOM 799 C C . ALA A 1 102 ? -4.408 -71.315 -30.020 1.00 39.19 102 ALA A C 1
ATOM 801 O O . ALA A 1 102 ? -3.410 -71.255 -30.769 1.00 39.19 102 ALA A O 1
#

Secondary structure (DSSP, 8-state):
------PPPHHHHHHHHHHHHTTSSSSHHHHHHHHHHHHHHHHHHHHHHHHHHHHHHHHHHHHHHHT------HHHHHHHHSPPP-----------------

Organism: NCBI:txid1123366

Foldseek 3Di:
DDDDDDDDDPVRVVVLVVCCVVVVDVHSVRVVVVVVVVVVVVVVVVVVVVVVVVVVVVVVVVCVVVVVDDDDDPVRVCVVPDDPPPPPPPPPPPDDDDDDDD

Mean predicted aligned error: 11.28 Å

pLDDT: mean 87.03, std 18.72, range [39.03, 98.5]

InterPro domains:
  IPR010985 Ribbon-helix-helix [SSF47598] (1-44)
  IPR022789 Antitoxin ParD [PF03693] (6-73)
  IPR022789 Antitoxin ParD [PTHR36582] (3-72)
  IPR022789 Antitoxin ParD [TIGR02606] (3-68)
  IPR038296 Antitoxin ParD superfamily [G3DSA:6.10.10.120] (10-81)

Sequence (102 aa):
MPTRNVNLTDDQDAFVEKMVRAGKYQNASEAMRDAVRGLQQRWKEDELKLELLRKSIDTGIADLENGDYEDMDDASLEGWLAPPEKTTDKTTDKTNGKTVGA

Radius of gyration: 29.29 Å; Cα contacts (8 Å, |Δi|>4): 18; chains: 1; bounding box: 43×81×59 Å